Protein AF-K1UD23-F1 (afdb_monomer_lite)

Secondary structure (DSSP, 8-state):
-----GGGT-B-TTT-PBEEEEE-SS-EEEEEHHHHHHS-S---EEEHHHHHHHHHHHHHHHHHHHHHHHHHHHHHHHHHHHHHHHHHHHHHHHHHHHHHHHHHHHHHHHHHHHHTTSS-HHHHHH-

Sequence (127 aa):
MSRLNQSGYLRCGECDSNMVMKKGANHIYYYCNSYLKDKKCCVKSIQKEYLEKLVIQILNNFRSVINEMDEQITNITNLKKVNYDFDILKFKISKVEEDIDKYIKLRNEIKEDLTEKFITEEEYWEY

Structure (mmCIF, N/CA/C/O backbone):
data_AF-K1UD23-F1
#
_entry.id   AF-K1UD23-F1
#
loop_
_atom_site.group_PDB
_atom_site.id
_atom_site.type_symbol
_atom_site.label_atom_id
_atom_site.label_alt_id
_atom_site.label_comp_id
_atom_site.label_asym_id
_atom_site.label_entity_id
_atom_site.label_seq_id
_atom_site.pdbx_PDB_ins_code
_atom_site.Cartn_x
_atom_site.Cartn_y
_atom_site.Cartn_z
_atom_site.occupancy
_atom_site.B_iso_or_equiv
_atom_site.auth_seq_id
_atom_site.auth_comp_id
_atom_site.auth_asym_id
_atom_site.auth_atom_id
_atom_site.pdbx_PDB_model_num
ATOM 1 N N . MET A 1 1 ? 29.795 -11.520 -7.366 1.00 35.22 1 MET A N 1
ATOM 2 C CA . MET A 1 1 ? 28.739 -10.596 -7.838 1.00 35.22 1 MET A CA 1
ATOM 3 C C . MET A 1 1 ? 28.344 -10.976 -9.257 1.00 35.22 1 MET A C 1
ATOM 5 O O . MET A 1 1 ? 29.069 -10.675 -10.199 1.00 35.22 1 MET A O 1
ATOM 9 N N . SER A 1 2 ? 27.254 -11.726 -9.403 1.00 35.44 2 SER A N 1
ATOM 10 C CA . SER A 1 2 ? 26.708 -12.149 -10.694 1.00 35.44 2 SER A CA 1
ATOM 11 C C . SER A 1 2 ? 26.214 -10.929 -11.477 1.00 35.44 2 SER A C 1
ATOM 13 O O . SER A 1 2 ? 25.415 -10.135 -10.986 1.00 35.44 2 SER A O 1
ATOM 15 N N . ARG A 1 3 ? 26.719 -10.748 -12.702 1.00 40.91 3 ARG A N 1
ATOM 16 C CA . ARG A 1 3 ? 26.253 -9.696 -13.612 1.00 40.91 3 ARG A CA 1
ATOM 17 C C . ARG A 1 3 ? 24.846 -10.069 -14.080 1.00 40.91 3 ARG A C 1
ATOM 19 O O . ARG A 1 3 ? 24.700 -10.987 -14.882 1.00 40.91 3 ARG A O 1
ATOM 26 N N . LEU A 1 4 ? 23.824 -9.382 -13.576 1.00 42.97 4 LEU A N 1
ATOM 27 C CA . LEU A 1 4 ? 22.462 -9.482 -14.100 1.00 42.97 4 LEU A CA 1
ATOM 28 C C . LEU A 1 4 ? 22.471 -9.055 -15.573 1.00 42.97 4 LEU A C 1
ATOM 30 O O . LEU A 1 4 ? 22.682 -7.888 -15.904 1.00 42.97 4 LEU A O 1
ATOM 34 N N . ASN A 1 5 ? 22.288 -10.026 -16.462 1.00 41.78 5 ASN A N 1
ATOM 35 C CA . ASN A 1 5 ? 22.175 -9.808 -17.896 1.00 41.78 5 ASN A CA 1
ATOM 36 C C . ASN A 1 5 ? 20.762 -9.250 -18.165 1.00 41.78 5 ASN A C 1
ATOM 38 O O . ASN A 1 5 ? 19.807 -10.000 -18.333 1.00 41.78 5 ASN A O 1
ATOM 42 N N . GLN A 1 6 ? 20.606 -7.922 -18.142 1.00 51.59 6 GLN A N 1
ATOM 43 C CA . GLN A 1 6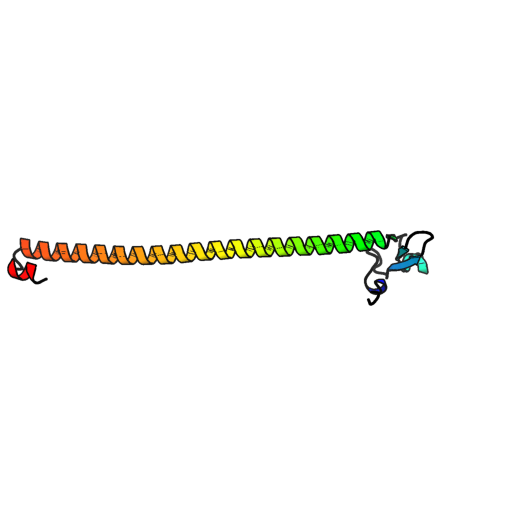 ? 19.322 -7.221 -18.354 1.00 51.59 6 GLN A CA 1
ATOM 44 C C . GLN A 1 6 ? 18.750 -7.388 -19.781 1.00 51.59 6 GLN A C 1
ATOM 46 O O . GLN A 1 6 ? 17.660 -6.900 -20.075 1.00 51.59 6 GLN A O 1
ATOM 51 N N . SER A 1 7 ? 19.453 -8.095 -20.671 1.00 53.16 7 SER A N 1
ATOM 52 C CA . SER A 1 7 ? 19.105 -8.264 -22.087 1.00 53.16 7 SER A CA 1
ATOM 53 C C . SER A 1 7 ? 17.823 -9.068 -22.353 1.00 53.16 7 SER A C 1
ATOM 55 O O . SER A 1 7 ? 17.357 -9.071 -23.489 1.00 53.16 7 SER A O 1
ATOM 57 N N . GLY A 1 8 ? 17.244 -9.727 -21.340 1.00 63.50 8 GLY A N 1
ATOM 58 C CA . GLY A 1 8 ? 15.974 -10.460 -21.458 1.00 63.50 8 GLY A CA 1
ATOM 59 C C . GLY A 1 8 ? 14.729 -9.715 -20.957 1.00 63.50 8 GLY A C 1
ATOM 60 O O . GLY A 1 8 ? 13.619 -10.079 -21.339 1.00 63.50 8 GLY A O 1
ATOM 61 N N . TYR A 1 9 ? 14.896 -8.684 -20.122 1.00 81.06 9 TYR A N 1
ATOM 62 C CA . TYR A 1 9 ? 13.778 -8.016 -19.436 1.00 81.06 9 TYR A CA 1
ATOM 63 C C . TYR A 1 9 ? 13.391 -6.676 -20.065 1.00 81.06 9 TYR A C 1
ATOM 65 O O . TYR A 1 9 ? 12.255 -6.233 -19.922 1.00 81.06 9 TYR A O 1
ATOM 73 N N . LEU A 1 10 ? 14.319 -6.017 -20.764 1.00 90.94 10 LEU A N 1
ATOM 74 C CA . LEU A 1 10 ? 14.055 -4.722 -21.377 1.00 90.94 10 LEU A CA 1
ATOM 75 C C . LEU A 1 10 ? 13.402 -4.895 -22.757 1.00 90.94 10 LEU A C 1
ATOM 77 O O . LEU A 1 10 ? 14.022 -5.395 -23.701 1.00 90.94 10 LEU A O 1
ATOM 81 N N . ARG A 1 11 ? 12.154 -4.439 -22.871 1.00 92.38 11 ARG A N 1
ATOM 82 C CA . ARG A 1 11 ? 11.331 -4.518 -24.083 1.00 92.38 11 ARG A CA 1
ATOM 83 C C . ARG A 1 11 ? 11.073 -3.136 -24.664 1.00 92.38 11 ARG A C 1
ATOM 85 O O . ARG A 1 11 ? 11.015 -2.136 -23.953 1.00 92.38 11 ARG A O 1
ATOM 92 N N . CYS A 1 12 ? 10.944 -3.077 -25.982 1.00 92.56 12 CYS A N 1
ATOM 93 C CA . CYS A 1 12 ? 10.528 -1.869 -26.674 1.00 92.56 12 CYS A CA 1
ATOM 94 C C . CYS A 1 12 ? 9.035 -1.621 -26.430 1.00 92.56 12 CYS A C 1
ATOM 96 O O . CYS A 1 12 ? 8.221 -2.458 -26.795 1.00 92.56 12 CYS A O 1
ATOM 98 N N . GLY A 1 13 ? 8.668 -0.453 -25.899 1.00 91.12 13 GLY A N 1
ATOM 99 C CA . GLY A 1 13 ? 7.265 -0.121 -25.612 1.00 91.12 13 GLY A CA 1
ATOM 100 C C . GLY A 1 13 ? 6.345 0.021 -26.834 1.00 91.12 13 GLY A C 1
ATOM 101 O O . GLY A 1 13 ? 5.145 0.158 -26.654 1.00 91.12 13 GLY A O 1
ATOM 102 N N . GLU A 1 14 ? 6.880 0.001 -28.061 1.00 93.50 14 GLU A N 1
ATOM 103 C CA . GLU A 1 14 ? 6.068 0.064 -29.290 1.00 93.50 14 GLU A CA 1
ATOM 104 C C . GLU A 1 14 ? 5.952 -1.282 -30.009 1.00 93.50 14 GLU A C 1
ATOM 106 O O . GLU A 1 14 ? 4.855 -1.694 -30.362 1.00 93.50 14 GLU A O 1
ATOM 111 N N . CYS A 1 15 ? 7.072 -1.970 -30.257 1.00 92.50 15 CYS A N 1
ATOM 112 C CA . CYS A 1 15 ? 7.079 -3.216 -31.040 1.00 92.50 15 CYS A CA 1
ATOM 113 C C . CYS A 1 15 ? 7.343 -4.475 -30.205 1.00 92.50 15 CYS A C 1
ATOM 115 O O . CYS A 1 15 ? 7.635 -5.526 -30.778 1.00 92.50 15 CYS A O 1
ATOM 117 N N . ASP A 1 16 ? 7.375 -4.344 -28.874 1.00 92.69 16 ASP A N 1
ATOM 118 C CA . ASP A 1 16 ? 7.622 -5.407 -27.881 1.00 92.69 16 ASP A CA 1
ATOM 119 C C . ASP A 1 16 ? 8.885 -6.263 -28.122 1.00 92.69 16 ASP A C 1
ATOM 121 O O . ASP A 1 16 ? 9.144 -7.321 -27.545 1.00 92.69 16 ASP A O 1
ATOM 125 N N . SER A 1 17 ? 9.751 -5.790 -29.006 1.00 91.56 17 SER A N 1
ATOM 126 C CA . SER A 1 17 ? 10.978 -6.482 -29.345 1.00 91.56 17 SER A CA 1
ATOM 127 C C . SER A 1 17 ? 12.013 -6.242 -28.255 1.00 91.56 17 SER A C 1
ATOM 129 O O . SER A 1 17 ? 12.054 -5.166 -27.651 1.00 91.56 17 SER A O 1
ATOM 131 N N . ASN A 1 18 ? 12.883 -7.227 -28.032 1.00 92.56 18 ASN A N 1
ATOM 132 C CA . ASN A 1 18 ? 13.988 -7.101 -27.083 1.00 92.56 18 ASN A CA 1
ATOM 133 C C . ASN A 1 18 ? 14.824 -5.848 -27.366 1.00 92.56 18 ASN A C 1
ATOM 135 O O . ASN A 1 18 ? 15.050 -5.474 -28.522 1.00 92.56 18 ASN A O 1
ATOM 139 N N . MET A 1 19 ? 15.318 -5.222 -26.307 1.00 92.81 19 MET A N 1
ATOM 140 C CA . MET A 1 19 ? 16.288 -4.141 -26.403 1.00 92.81 19 MET A CA 1
ATOM 141 C C . MET A 1 19 ? 17.699 -4.721 -26.244 1.00 92.81 19 MET A C 1
ATOM 143 O O . MET A 1 19 ? 18.015 -5.374 -25.251 1.00 92.81 19 MET A O 1
ATOM 147 N N . VAL A 1 20 ? 18.561 -4.502 -27.234 1.00 92.44 20 VAL A N 1
ATOM 148 C CA . VAL A 1 20 ? 19.923 -5.049 -27.284 1.00 92.44 20 VAL A CA 1
ATOM 149 C C . VAL A 1 20 ? 20.953 -4.011 -26.861 1.00 92.44 20 VAL A C 1
ATOM 151 O O . VAL A 1 20 ? 20.900 -2.850 -27.266 1.00 92.44 20 VAL A O 1
ATOM 154 N N . MET A 1 21 ? 21.910 -4.439 -26.042 1.00 92.38 21 MET A N 1
ATOM 155 C CA . MET A 1 21 ? 22.975 -3.586 -25.524 1.00 92.38 21 MET A CA 1
ATOM 156 C C . MET A 1 21 ? 24.065 -3.366 -26.581 1.00 92.38 21 MET A C 1
ATOM 158 O O . MET A 1 21 ? 24.589 -4.324 -27.150 1.00 92.38 21 MET A O 1
ATOM 162 N N . LYS A 1 22 ? 24.454 -2.110 -26.804 1.00 91.00 22 LYS A N 1
ATOM 163 C CA . LYS A 1 22 ? 25.583 -1.711 -27.649 1.00 91.00 22 LYS A CA 1
ATOM 164 C C . LYS A 1 22 ? 26.508 -0.767 -26.891 1.00 91.00 22 LYS A C 1
ATOM 166 O O . LYS A 1 22 ? 26.057 0.161 -26.222 1.00 91.00 22 LYS A O 1
ATOM 171 N N . LYS A 1 23 ? 27.813 -1.004 -27.017 1.00 92.75 23 LYS A N 1
ATOM 172 C CA . LYS A 1 23 ? 28.852 -0.114 -26.491 1.00 92.75 23 LYS A CA 1
ATOM 173 C C . LYS A 1 23 ? 29.103 1.007 -27.500 1.00 92.75 23 LYS A C 1
ATOM 175 O O . LYS A 1 23 ? 29.413 0.718 -28.653 1.00 92.75 23 LYS A O 1
ATOM 180 N N . GLY A 1 24 ? 28.930 2.253 -27.074 1.00 87.06 24 GLY A N 1
ATOM 181 C CA . GLY A 1 24 ? 29.457 3.430 -27.763 1.00 87.06 24 GLY A CA 1
ATOM 182 C C . GLY A 1 24 ? 30.870 3.764 -27.276 1.00 87.06 24 GLY A C 1
ATOM 183 O O . GLY A 1 24 ? 31.453 3.003 -26.506 1.00 87.06 24 GLY A O 1
ATOM 184 N N . ALA A 1 25 ? 31.401 4.914 -27.702 1.00 86.62 25 ALA A N 1
ATOM 185 C CA . ALA A 1 25 ? 32.740 5.369 -27.311 1.00 86.62 25 ALA A CA 1
ATOM 186 C C . ALA A 1 25 ? 32.869 5.580 -25.791 1.00 86.62 25 ALA A C 1
ATOM 188 O O . ALA A 1 25 ? 33.782 5.041 -25.175 1.00 86.62 25 ALA A O 1
ATOM 189 N N . ASN A 1 26 ? 31.911 6.293 -25.185 1.00 90.69 26 ASN A N 1
ATOM 190 C CA . ASN A 1 26 ? 31.950 6.635 -23.755 1.00 90.69 26 ASN A CA 1
ATOM 191 C C . ASN A 1 26 ? 30.811 6.013 -22.936 1.00 90.69 26 ASN A C 1
ATOM 193 O O . ASN A 1 26 ? 30.897 5.949 -21.713 1.00 90.69 26 ASN A O 1
ATOM 197 N N . HIS A 1 27 ? 29.736 5.564 -23.589 1.00 92.50 27 HIS A N 1
ATOM 198 C CA . HIS A 1 27 ? 28.507 5.141 -22.914 1.00 92.50 27 HIS A CA 1
ATOM 199 C C . HIS A 1 27 ? 27.940 3.856 -23.505 1.00 92.50 27 HIS A C 1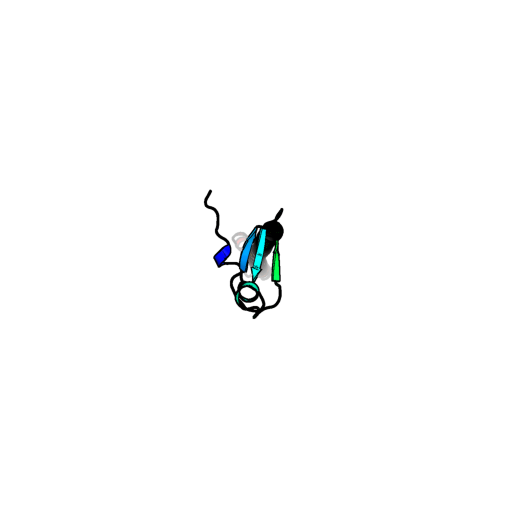
ATOM 201 O O . HIS A 1 27 ? 28.154 3.530 -24.677 1.00 92.50 27 HIS A O 1
ATOM 207 N N . ILE A 1 28 ? 27.185 3.130 -22.684 1.00 93.62 28 ILE A N 1
ATOM 208 C CA . ILE A 1 28 ? 26.461 1.932 -23.096 1.00 93.62 28 ILE A CA 1
ATOM 209 C C . ILE A 1 28 ? 25.000 2.302 -23.320 1.00 93.62 28 ILE A C 1
ATOM 211 O O . ILE A 1 28 ? 24.380 2.960 -22.489 1.00 93.62 28 ILE A O 1
ATOM 215 N N . TYR A 1 29 ? 24.433 1.840 -24.429 1.00 94.38 29 TYR A N 1
ATOM 216 C CA . TYR A 1 29 ? 23.042 2.092 -24.784 1.00 94.38 29 TYR A CA 1
ATOM 217 C C . TYR A 1 29 ? 22.310 0.788 -25.061 1.00 94.38 29 TYR A C 1
ATOM 219 O O . TYR A 1 29 ? 22.873 -0.153 -25.620 1.00 94.38 29 TYR A O 1
ATOM 227 N N . TYR A 1 30 ? 21.029 0.758 -24.728 1.00 94.06 30 TYR A N 1
ATOM 228 C CA . TYR A 1 30 ? 20.097 -0.256 -25.191 1.00 94.06 30 TYR A CA 1
ATOM 229 C C . TYR A 1 30 ? 19.341 0.269 -26.402 1.00 94.06 30 TYR A C 1
ATOM 231 O O . TYR A 1 30 ? 18.843 1.388 -26.362 1.00 94.06 30 TYR A O 1
ATOM 239 N N . TYR A 1 31 ? 19.224 -0.542 -27.449 1.00 94.19 31 TYR A N 1
ATOM 240 C CA . TYR A 1 31 ? 18.541 -0.201 -28.695 1.00 94.19 31 TYR A CA 1
ATOM 241 C C . TYR A 1 31 ? 17.462 -1.218 -29.031 1.00 94.19 31 TYR A C 1
ATOM 243 O O . TYR A 1 31 ? 17.647 -2.412 -28.810 1.00 94.19 31 TYR A O 1
ATOM 251 N N . CYS A 1 32 ? 16.376 -0.776 -29.660 1.00 94.50 32 CYS A N 1
ATOM 252 C CA . CYS A 1 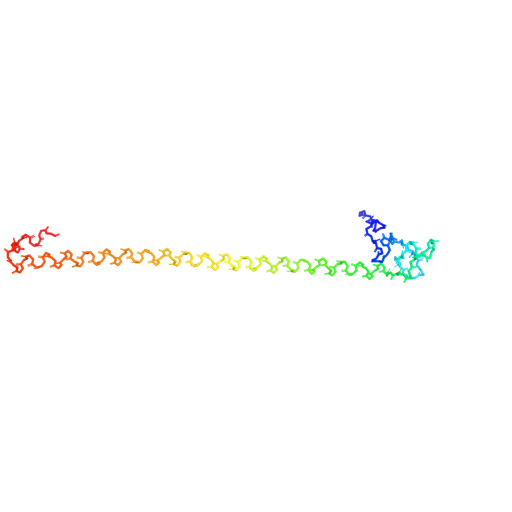32 ? 15.350 -1.695 -30.144 1.00 94.50 32 CYS A CA 1
ATOM 253 C C . CYS A 1 32 ? 15.923 -2.672 -31.188 1.00 94.50 32 CYS A C 1
ATOM 255 O O . CYS A 1 32 ? 16.441 -2.253 -32.228 1.00 94.50 32 CYS A O 1
ATOM 257 N N . ASN A 1 33 ? 15.791 -3.979 -30.942 1.00 92.56 33 ASN A N 1
ATOM 258 C CA . ASN A 1 33 ? 16.303 -5.008 -31.846 1.00 92.56 33 ASN A CA 1
ATOM 259 C C . ASN A 1 33 ? 15.618 -4.981 -33.221 1.00 92.56 33 ASN A C 1
ATOM 261 O O . ASN A 1 33 ? 16.291 -5.105 -34.239 1.00 92.56 33 ASN A O 1
ATOM 265 N N . SER A 1 34 ? 14.303 -4.749 -33.274 1.00 93.12 34 SER A N 1
ATOM 266 C CA . SER A 1 34 ? 13.554 -4.696 -34.542 1.00 93.12 34 SER A CA 1
ATOM 267 C C . SER A 1 34 ? 13.936 -3.507 -35.418 1.00 93.12 34 SER A C 1
ATOM 269 O O . SER A 1 34 ? 13.961 -3.632 -36.642 1.00 93.12 34 SER A O 1
ATOM 271 N N . TYR A 1 35 ? 14.316 -2.377 -34.811 1.00 93.31 35 TYR A N 1
ATOM 272 C CA . TYR A 1 35 ? 14.910 -1.262 -35.551 1.00 93.31 35 TYR A CA 1
ATOM 273 C C . TYR A 1 35 ? 16.317 -1.600 -36.065 1.00 93.31 35 TYR A C 1
ATOM 275 O O . TYR A 1 35 ? 16.681 -1.244 -37.185 1.00 93.31 35 TYR A O 1
ATOM 283 N N . LEU A 1 36 ? 17.136 -2.274 -35.257 1.00 91.81 36 LEU A N 1
ATOM 284 C CA . LEU A 1 36 ? 18.508 -2.596 -35.644 1.00 91.81 36 LEU A CA 1
ATOM 285 C C . LEU A 1 36 ? 18.603 -3.679 -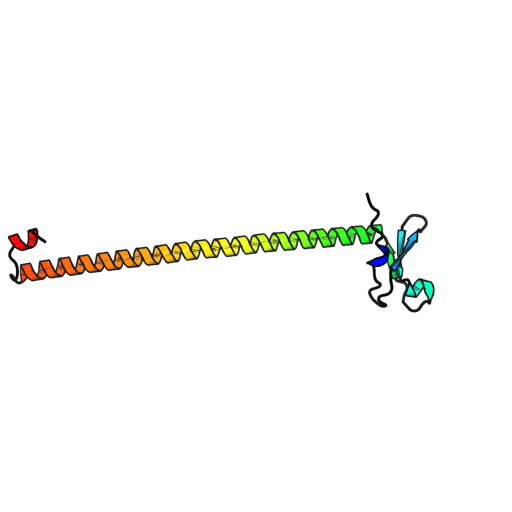36.720 1.00 91.81 36 LEU A C 1
ATOM 287 O O . LEU A 1 36 ? 19.475 -3.569 -37.576 1.00 91.81 36 LEU A O 1
ATOM 291 N N . LYS A 1 37 ? 17.742 -4.697 -36.657 1.00 92.06 37 LYS A N 1
ATOM 292 C CA . LYS A 1 37 ? 17.782 -5.861 -37.544 1.00 92.06 37 LYS A CA 1
ATOM 293 C C . LYS A 1 37 ? 17.092 -5.592 -38.884 1.00 92.06 37 LYS A C 1
ATOM 295 O O . LYS A 1 37 ? 17.730 -5.703 -39.921 1.00 92.06 37 LYS A O 1
ATOM 300 N N . ASP A 1 38 ? 15.825 -5.175 -38.839 1.00 91.69 38 ASP A N 1
ATOM 301 C CA . ASP A 1 38 ? 14.959 -5.125 -40.028 1.00 91.69 38 ASP A CA 1
ATOM 302 C C . ASP A 1 38 ? 14.361 -3.727 -40.285 1.00 91.69 38 ASP A C 1
ATOM 304 O O . ASP A 1 38 ? 13.532 -3.574 -41.176 1.00 91.69 38 ASP A O 1
ATOM 308 N N . LYS A 1 39 ? 14.709 -2.707 -39.482 1.00 92.56 39 LYS A N 1
ATOM 309 C CA . LYS A 1 39 ? 14.129 -1.345 -39.546 1.00 92.56 39 LYS A CA 1
ATOM 310 C C . LYS A 1 39 ? 12.597 -1.290 -39.393 1.00 92.56 39 LYS A C 1
ATOM 312 O O . LYS A 1 39 ? 11.978 -0.297 -39.751 1.00 92.56 39 LYS A O 1
ATOM 317 N N . LYS A 1 40 ? 11.986 -2.314 -38.786 1.00 91.25 40 LYS A N 1
ATOM 318 C CA . LYS A 1 40 ? 10.523 -2.440 -38.592 1.00 91.25 40 LYS A CA 1
ATOM 319 C C . LYS A 1 40 ? 9.950 -1.592 -37.446 1.00 91.25 40 LYS A C 1
ATOM 321 O O . LYS A 1 40 ? 8.748 -1.596 -37.223 1.00 91.25 40 LYS A O 1
ATOM 326 N N . CYS A 1 41 ? 10.801 -0.909 -36.685 1.00 93.38 41 CYS A N 1
ATOM 327 C CA . CYS A 1 41 ? 10.429 -0.036 -35.568 1.00 93.38 41 CYS A CA 1
ATOM 328 C C . CYS A 1 41 ? 11.165 1.300 -35.712 1.00 93.38 41 CYS A C 1
ATOM 330 O O . CYS A 1 41 ? 12.162 1.366 -36.426 1.00 93.38 41 CYS A O 1
ATOM 332 N N . CYS A 1 42 ? 10.729 2.350 -35.014 1.00 90.31 42 CYS A N 1
ATOM 333 C CA . CYS A 1 42 ? 11.458 3.614 -34.961 1.00 90.31 42 CYS A CA 1
ATOM 334 C C . CYS A 1 42 ? 12.769 3.510 -34.152 1.00 90.31 42 CYS A C 1
ATOM 336 O O . CYS A 1 42 ? 13.003 2.551 -33.405 1.00 90.31 42 CYS A O 1
ATOM 338 N N . VAL A 1 43 ? 13.638 4.517 -34.302 1.00 91.00 43 VAL A N 1
ATOM 339 C CA . VAL A 1 43 ? 14.894 4.622 -33.549 1.00 91.00 43 VAL A CA 1
ATOM 340 C C . VAL A 1 43 ? 14.562 4.836 -32.073 1.00 91.00 43 VAL A C 1
ATOM 342 O O . VAL A 1 43 ? 14.196 5.933 -31.661 1.00 91.00 43 VAL A O 1
ATOM 345 N N . LYS A 1 44 ? 14.719 3.791 -31.262 1.00 92.81 44 LYS A N 1
ATOM 346 C CA . LYS A 1 44 ? 14.616 3.886 -29.805 1.00 92.81 44 LYS A CA 1
ATOM 347 C C . LYS A 1 44 ? 15.906 3.447 -29.162 1.00 92.81 44 LYS A C 1
ATOM 349 O O . LYS A 1 44 ? 16.399 2.346 -29.432 1.00 92.81 44 LYS A O 1
ATOM 354 N N . SER A 1 45 ? 16.408 4.304 -28.286 1.00 93.19 45 SER A N 1
ATOM 355 C CA . SER A 1 45 ? 17.586 4.031 -27.489 1.00 93.19 45 SER A CA 1
ATOM 356 C C . SER A 1 45 ? 17.472 4.639 -26.108 1.00 93.19 45 SER A C 1
ATOM 358 O O . SER A 1 45 ? 16.930 5.730 -25.958 1.00 93.19 45 SER A O 1
ATOM 360 N N . ILE A 1 46 ? 18.046 3.967 -25.121 1.00 93.81 46 ILE A N 1
ATOM 361 C CA . ILE A 1 46 ? 18.190 4.504 -23.773 1.00 93.81 46 ILE A CA 1
ATOM 362 C C . ILE A 1 46 ? 19.592 4.210 -23.258 1.00 93.81 46 ILE A C 1
ATOM 364 O O . ILE A 1 46 ? 20.125 3.119 -23.463 1.00 93.81 46 ILE A O 1
ATOM 368 N N . GLN A 1 47 ? 20.209 5.199 -22.617 1.00 94.88 47 GLN A N 1
ATOM 369 C CA . GLN A 1 47 ? 21.505 5.022 -21.980 1.00 94.88 47 GLN A CA 1
ATOM 370 C C . GLN A 1 47 ? 21.365 4.096 -20.768 1.00 94.88 47 GLN A C 1
ATOM 372 O O . GLN A 1 47 ? 20.449 4.258 -19.960 1.00 94.88 47 GLN A O 1
ATOM 377 N N . LYS A 1 48 ? 22.285 3.142 -20.622 1.00 92.81 48 LYS A N 1
ATOM 378 C CA . LYS A 1 48 ? 22.266 2.152 -19.544 1.00 92.81 48 LYS A CA 1
ATOM 379 C C . LYS A 1 48 ? 22.295 2.814 -18.168 1.00 92.81 48 LYS A C 1
ATOM 381 O O . LYS A 1 48 ? 21.464 2.484 -17.332 1.00 92.81 48 LYS A O 1
ATOM 386 N N . GLU A 1 49 ? 23.200 3.766 -17.947 1.00 93.12 49 GLU A N 1
ATOM 387 C CA . GLU A 1 49 ? 23.340 4.420 -16.641 1.00 93.12 49 GLU A CA 1
ATOM 388 C C . GLU A 1 49 ? 22.082 5.219 -16.266 1.00 93.12 49 GLU A C 1
ATOM 390 O O . GLU A 1 49 ? 21.703 5.289 -15.099 1.00 93.12 49 GLU A O 1
ATOM 395 N N . TYR A 1 50 ? 21.409 5.808 -17.258 1.00 94.75 50 TYR A N 1
ATOM 396 C CA . TYR A 1 50 ? 20.145 6.509 -17.047 1.00 94.75 50 TYR A CA 1
ATOM 397 C C . TYR A 1 50 ? 19.005 5.535 -16.722 1.00 94.75 50 TYR A C 1
ATOM 399 O O . TYR A 1 50 ? 18.260 5.766 -15.773 1.00 94.75 50 TYR A O 1
ATOM 407 N N . LEU A 1 51 ? 18.912 4.415 -17.447 1.00 93.75 51 LEU A N 1
ATOM 408 C CA . LEU A 1 51 ? 17.943 3.359 -17.157 1.00 93.75 51 LEU A CA 1
ATOM 409 C C . LEU A 1 51 ? 18.126 2.797 -15.740 1.00 93.75 51 LEU A C 1
ATOM 411 O O . LEU A 1 51 ? 17.150 2.651 -15.014 1.00 93.75 51 LEU A O 1
ATOM 415 N N . GLU A 1 52 ? 19.360 2.507 -15.327 1.00 92.81 52 GLU A N 1
ATOM 416 C CA . GLU A 1 52 ? 19.649 1.988 -13.985 1.00 92.81 52 GLU A CA 1
ATOM 417 C C . GLU A 1 52 ? 19.229 2.981 -12.893 1.00 92.81 52 GLU A C 1
ATOM 419 O O . GLU A 1 52 ? 18.607 2.582 -11.908 1.00 92.81 52 GLU A O 1
ATOM 424 N N . LYS A 1 53 ? 19.480 4.282 -13.095 1.00 96.19 53 LYS A N 1
ATOM 425 C CA . LYS A 1 53 ? 18.999 5.337 -12.189 1.00 96.19 53 LYS A CA 1
ATOM 426 C C . LYS A 1 53 ? 17.475 5.375 -12.106 1.00 96.19 53 LYS A C 1
ATOM 428 O O . LYS A 1 53 ? 16.946 5.431 -11.000 1.00 96.19 53 LYS A O 1
ATOM 433 N N . LEU A 1 54 ? 16.779 5.307 -13.243 1.00 95.81 54 LEU A N 1
ATOM 434 C CA . LEU A 1 54 ? 15.314 5.279 -13.276 1.00 95.81 54 LEU A CA 1
ATOM 435 C C . LEU A 1 54 ? 14.753 4.066 -12.529 1.00 95.81 54 LEU A C 1
ATOM 437 O O . LEU A 1 54 ? 13.828 4.210 -11.737 1.00 95.81 54 LEU A O 1
ATOM 441 N N . VAL A 1 55 ? 15.329 2.878 -12.733 1.00 94.38 55 VAL A N 1
ATOM 442 C CA . VAL A 1 55 ? 14.897 1.659 -12.033 1.00 94.38 55 VAL A CA 1
ATOM 443 C C . VAL A 1 55 ? 15.072 1.809 -10.521 1.00 94.38 55 VAL A C 1
ATOM 445 O O . VAL A 1 55 ? 14.155 1.489 -9.769 1.00 94.38 55 VAL A O 1
ATOM 448 N N . ILE A 1 56 ? 16.209 2.343 -10.066 1.00 96.06 56 ILE A N 1
ATOM 449 C CA . ILE A 1 56 ? 16.451 2.602 -8.638 1.00 96.06 56 ILE A CA 1
ATOM 450 C C . ILE A 1 56 ? 15.435 3.607 -8.081 1.00 96.06 56 ILE A C 1
ATOM 452 O O . ILE A 1 56 ? 14.883 3.384 -7.005 1.00 96.06 56 ILE A O 1
ATOM 456 N N . GLN A 1 57 ? 15.160 4.693 -8.807 1.00 97.06 57 GLN A N 1
ATOM 457 C CA . GLN A 1 57 ? 14.159 5.684 -8.403 1.00 97.06 57 GLN A CA 1
ATOM 458 C C . GLN A 1 57 ? 12.770 5.058 -8.259 1.00 97.06 57 GLN A C 1
ATOM 460 O O . GLN A 1 57 ? 12.111 5.263 -7.245 1.00 97.06 57 GLN A O 1
ATOM 465 N N . ILE A 1 58 ? 12.353 4.241 -9.228 1.00 96.56 58 ILE A N 1
ATOM 466 C CA . ILE A 1 58 ? 11.065 3.542 -9.190 1.00 96.56 58 ILE A CA 1
ATOM 467 C C . ILE A 1 58 ? 10.985 2.606 -7.976 1.00 96.56 58 ILE A C 1
ATOM 469 O O . ILE A 1 58 ? 9.990 2.626 -7.257 1.00 96.56 58 ILE A O 1
ATOM 473 N N . LEU A 1 59 ? 12.034 1.823 -7.703 1.00 96.06 59 LEU A N 1
ATOM 474 C CA . LEU A 1 59 ? 12.071 0.927 -6.542 1.00 96.06 59 LEU A CA 1
ATOM 475 C C . LEU A 1 59 ? 11.990 1.687 -5.213 1.00 96.06 59 LEU A C 1
ATOM 477 O O . LEU A 1 59 ? 11.276 1.266 -4.304 1.00 96.06 59 LEU A O 1
ATOM 481 N N . ASN A 1 60 ? 12.685 2.819 -5.103 1.00 96.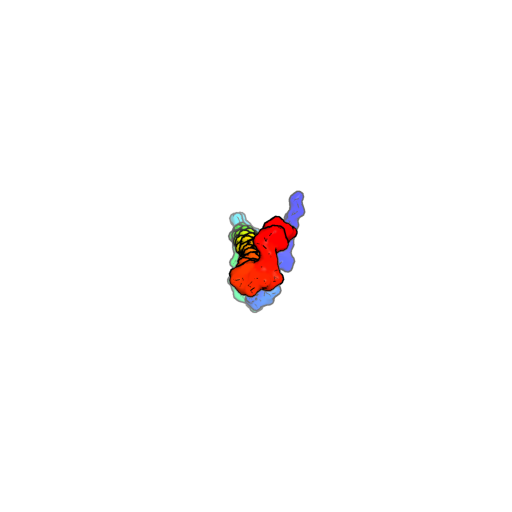50 60 ASN A N 1
ATOM 482 C CA . ASN A 1 60 ? 12.622 3.663 -3.912 1.00 96.50 60 ASN A CA 1
ATOM 483 C C . ASN A 1 60 ? 11.233 4.285 -3.727 1.00 96.50 60 ASN A C 1
ATOM 485 O O . ASN A 1 60 ? 10.737 4.327 -2.603 1.00 96.50 60 ASN A O 1
ATOM 489 N N . ASN A 1 61 ? 10.576 4.694 -4.814 1.00 97.19 61 ASN A N 1
ATOM 490 C CA . ASN A 1 61 ? 9.203 5.190 -4.755 1.00 97.19 61 ASN A CA 1
ATOM 491 C C . ASN A 1 61 ? 8.238 4.095 -4.287 1.00 97.19 61 ASN A C 1
ATOM 493 O O . ASN A 1 61 ? 7.447 4.341 -3.383 1.00 97.19 61 ASN A O 1
ATOM 497 N N . PHE A 1 62 ? 8.342 2.873 -4.825 1.00 96.94 62 PHE A N 1
ATOM 498 C CA . PHE A 1 62 ? 7.538 1.741 -4.346 1.00 96.94 62 PHE A CA 1
ATOM 499 C C . PHE A 1 62 ? 7.743 1.482 -2.854 1.00 96.94 62 PHE A C 1
ATOM 501 O O . PHE A 1 62 ? 6.776 1.257 -2.132 1.00 96.94 62 PHE A O 1
ATOM 508 N N . ARG A 1 63 ? 8.989 1.558 -2.375 1.00 95.56 63 ARG A N 1
ATOM 509 C CA . ARG A 1 63 ? 9.290 1.432 -0.947 1.00 95.56 63 ARG A CA 1
ATOM 510 C C . ARG A 1 63 ? 8.620 2.530 -0.116 1.00 95.56 63 ARG A C 1
ATOM 512 O O . ARG A 1 63 ? 8.077 2.214 0.937 1.00 95.56 63 ARG A O 1
ATOM 519 N N . SER A 1 64 ? 8.648 3.784 -0.574 1.00 96.50 64 SER A N 1
ATOM 520 C CA . SER A 1 64 ? 7.971 4.899 0.111 1.00 96.50 64 SER A CA 1
ATOM 521 C C . SER A 1 64 ? 6.474 4.645 0.227 1.00 96.50 64 SER A C 1
ATOM 523 O O . SER A 1 64 ? 5.934 4.675 1.326 1.00 96.50 64 SER A O 1
ATOM 525 N N . VAL A 1 65 ? 5.832 4.286 -0.889 1.00 97.00 65 VAL A N 1
ATOM 526 C CA . VAL A 1 65 ? 4.390 4.009 -0.931 1.00 97.00 65 VAL A CA 1
ATOM 527 C C . VAL A 1 65 ? 4.013 2.878 0.026 1.00 97.00 65 VAL A C 1
ATOM 529 O O . VAL A 1 65 ? 3.030 2.993 0.749 1.00 97.00 65 VAL A O 1
ATOM 532 N N . ILE A 1 66 ? 4.799 1.799 0.075 1.00 96.81 66 ILE A N 1
ATOM 533 C CA . ILE A 1 66 ? 4.538 0.686 1.000 1.00 96.81 66 ILE A CA 1
ATOM 534 C C . ILE A 1 66 ? 4.635 1.147 2.461 1.00 96.81 66 ILE A C 1
ATOM 536 O O . ILE A 1 66 ? 3.773 0.793 3.260 1.00 96.81 66 ILE A O 1
ATOM 540 N N . ASN A 1 67 ? 5.645 1.948 2.808 1.00 96.06 67 ASN A N 1
ATOM 541 C CA . ASN A 1 67 ? 5.791 2.470 4.168 1.00 96.06 67 ASN A CA 1
ATOM 542 C C . ASN A 1 67 ? 4.622 3.390 4.556 1.00 96.06 67 ASN A C 1
ATOM 544 O O . ASN A 1 67 ? 4.092 3.276 5.656 1.00 96.06 67 ASN A O 1
ATOM 548 N N . GLU A 1 68 ? 4.200 4.273 3.649 1.00 96.31 68 GLU A N 1
ATOM 549 C CA . GLU A 1 68 ? 3.055 5.165 3.865 1.00 96.31 68 GLU A CA 1
ATOM 550 C C . GLU A 1 68 ? 1.756 4.371 4.068 1.00 96.31 68 GLU A C 1
ATOM 552 O O . GLU A 1 68 ? 0.948 4.701 4.936 1.00 96.31 68 GLU A O 1
ATOM 557 N N . MET A 1 69 ? 1.558 3.291 3.305 1.00 96.06 69 MET A N 1
ATOM 558 C CA . MET A 1 69 ? 0.417 2.393 3.491 1.00 96.06 69 MET A CA 1
ATOM 559 C C . MET A 1 69 ? 0.441 1.707 4.862 1.00 96.06 69 MET A C 1
ATOM 561 O O . MET A 1 69 ? -0.600 1.621 5.513 1.00 96.06 69 MET A O 1
ATOM 565 N N . ASP A 1 70 ? 1.603 1.233 5.312 1.00 96.06 70 ASP A N 1
ATOM 566 C CA . ASP A 1 70 ? 1.753 0.572 6.614 1.00 96.06 70 ASP A CA 1
ATOM 567 C C . ASP A 1 70 ? 1.467 1.533 7.783 1.00 96.06 70 ASP A C 1
ATOM 569 O O . ASP A 1 70 ? 0.752 1.193 8.733 1.00 96.06 70 ASP A O 1
ATOM 573 N N . GLU A 1 71 ? 1.926 2.782 7.672 1.00 95.81 71 GLU A N 1
ATOM 574 C CA . GLU A 1 71 ? 1.617 3.843 8.634 1.00 95.81 71 GLU A CA 1
ATOM 575 C C . GLU A 1 71 ? 0.108 4.131 8.687 1.00 95.81 71 GLU A C 1
ATOM 577 O O . GLU A 1 71 ? -0.488 4.191 9.767 1.00 95.81 71 GLU A O 1
ATOM 582 N N . GLN A 1 72 ? -0.550 4.240 7.528 1.00 95.25 72 GLN A N 1
ATOM 583 C CA . GLN A 1 72 ? -1.998 4.450 7.460 1.00 95.25 72 GLN A CA 1
ATOM 584 C C . GLN A 1 72 ? -2.786 3.281 8.064 1.00 95.25 72 GLN A C 1
ATOM 586 O O . GLN A 1 72 ? -3.735 3.507 8.820 1.00 95.25 72 GLN A O 1
ATOM 591 N N . ILE A 1 73 ? -2.391 2.035 7.784 1.00 94.94 73 ILE A N 1
ATOM 592 C CA . ILE A 1 73 ? -3.013 0.838 8.370 1.00 94.94 73 ILE A CA 1
ATOM 593 C C . ILE A 1 73 ? -2.858 0.850 9.892 1.00 94.94 73 ILE A C 1
ATOM 595 O O . ILE A 1 73 ? -3.830 0.602 10.616 1.00 94.94 73 ILE A O 1
ATOM 599 N N . THR A 1 74 ? -1.665 1.178 10.386 1.00 94.19 74 THR A N 1
ATOM 600 C CA . THR A 1 74 ? -1.379 1.272 11.821 1.00 94.19 74 THR A CA 1
ATOM 601 C C . THR A 1 74 ? -2.254 2.334 12.488 1.00 94.19 74 THR A C 1
ATOM 603 O O . THR A 1 74 ? -2.898 2.059 13.503 1.00 94.19 74 THR A O 1
ATOM 606 N N . ASN A 1 75 ? -2.373 3.516 11.880 1.00 93.19 75 ASN A N 1
ATOM 607 C CA . ASN A 1 75 ? -3.224 4.598 12.377 1.00 93.19 75 ASN A CA 1
ATOM 608 C C . ASN A 1 75 ? -4.703 4.191 12.436 1.00 93.19 75 ASN A C 1
ATOM 610 O O . ASN A 1 75 ? -5.348 4.361 13.472 1.00 93.19 75 ASN A O 1
ATOM 614 N N . ILE A 1 76 ? -5.238 3.587 11.369 1.00 91.38 76 ILE A N 1
ATOM 615 C CA . ILE A 1 76 ? -6.626 3.096 11.335 1.00 91.38 76 ILE A CA 1
ATOM 616 C C . ILE A 1 76 ? -6.861 2.043 12.424 1.00 91.38 76 ILE A C 1
ATOM 618 O O . ILE A 1 76 ? -7.892 2.058 13.099 1.00 91.38 76 ILE A O 1
ATOM 622 N N . THR A 1 77 ? -5.913 1.125 12.605 1.00 88.50 77 THR A N 1
ATOM 623 C CA . THR A 1 77 ? -6.027 0.039 13.587 1.00 88.50 77 THR A CA 1
ATOM 624 C C . THR A 1 77 ? -6.021 0.580 15.015 1.00 88.50 77 THR A C 1
ATOM 626 O O . THR A 1 77 ? -6.857 0.179 15.827 1.00 88.50 77 THR A O 1
ATOM 629 N N . ASN A 1 78 ? -5.151 1.547 15.310 1.00 87.50 78 ASN A N 1
ATOM 630 C CA . ASN A 1 78 ? -5.100 2.203 16.614 1.00 87.50 78 ASN A CA 1
ATOM 631 C C . ASN A 1 78 ? -6.385 2.985 16.915 1.00 87.50 78 ASN A C 1
ATOM 633 O O . ASN A 1 78 ? -6.931 2.852 18.009 1.00 87.50 78 ASN A O 1
ATOM 637 N N . LEU A 1 79 ? -6.919 3.730 15.941 1.00 84.81 79 LEU A N 1
ATOM 638 C CA . LEU A 1 79 ? -8.194 4.441 16.095 1.00 84.81 79 LEU A CA 1
ATOM 639 C C . LEU A 1 79 ? -9.355 3.481 16.393 1.00 84.81 79 LEU A C 1
ATOM 641 O O . LEU A 1 79 ? -10.147 3.728 17.301 1.00 84.81 79 LEU A O 1
ATOM 645 N N . LYS A 1 80 ? -9.438 2.356 15.669 1.00 79.75 80 LYS A N 1
ATOM 646 C CA . LYS A 1 80 ? -10.456 1.324 15.922 1.00 79.75 80 LYS A CA 1
ATOM 647 C C . LYS A 1 80 ? -10.344 0.736 17.326 1.00 79.75 80 LYS A C 1
ATOM 649 O O . LYS A 1 80 ? -11.369 0.532 17.969 1.00 79.75 80 LYS A O 1
ATOM 654 N N . LYS A 1 81 ? -9.121 0.484 17.799 1.00 80.62 81 LYS A N 1
ATOM 655 C CA . LYS A 1 81 ? -8.877 -0.040 19.146 1.00 80.62 81 LYS A CA 1
ATOM 656 C C . LYS A 1 81 ? -9.374 0.928 20.223 1.00 80.62 81 LYS A C 1
ATOM 658 O O . LYS A 1 81 ? -10.113 0.509 21.105 1.00 80.62 81 LYS A O 1
ATOM 663 N N . VAL A 1 82 ? -9.043 2.216 20.100 1.00 80.56 82 VAL A N 1
ATOM 664 C CA . VAL A 1 82 ? -9.500 3.256 21.040 1.00 80.56 82 VAL A CA 1
ATOM 665 C C . VAL A 1 82 ? -11.027 3.348 21.075 1.00 80.56 82 VAL A C 1
ATOM 667 O O . VAL A 1 82 ? -11.606 3.399 22.157 1.00 80.56 82 VAL A O 1
ATOM 670 N N . ASN A 1 83 ? -11.688 3.319 19.914 1.00 79.44 83 ASN A N 1
ATOM 671 C CA . ASN A 1 83 ? -13.151 3.358 19.858 1.00 79.44 83 ASN A CA 1
ATOM 672 C C . ASN A 1 83 ? -13.790 2.130 20.519 1.00 79.44 83 ASN A C 1
ATOM 674 O O . ASN A 1 83 ? -14.737 2.275 21.284 1.00 79.44 83 ASN A O 1
ATOM 678 N N . TYR A 1 84 ? -13.248 0.934 20.281 1.00 80.69 84 TYR A N 1
ATOM 679 C CA . TYR A 1 84 ? -13.756 -0.288 20.902 1.00 80.69 84 TYR A CA 1
ATOM 680 C C . TYR A 1 84 ? -13.613 -0.267 22.432 1.00 80.69 84 TYR A C 1
ATOM 682 O O . TYR A 1 84 ? -14.552 -0.610 23.152 1.00 80.69 84 TYR A O 1
ATOM 690 N N . ASP A 1 85 ? -12.464 0.190 22.936 1.00 85.38 85 ASP A N 1
ATOM 691 C CA . ASP A 1 85 ? -12.236 0.339 24.376 1.00 85.38 85 ASP A CA 1
ATOM 692 C C . ASP A 1 85 ? -13.206 1.369 24.988 1.00 85.38 85 ASP A C 1
ATOM 694 O O . ASP A 1 85 ? -13.754 1.144 26.071 1.00 85.38 85 ASP A O 1
ATOM 698 N N . PHE A 1 86 ? -13.481 2.466 24.274 1.00 90.50 86 PHE A N 1
ATOM 699 C CA . PHE A 1 86 ? -14.468 3.469 24.679 1.00 90.50 86 PHE A CA 1
ATOM 700 C C . PHE A 1 86 ? -15.893 2.900 24.736 1.00 90.50 86 PHE A C 1
ATOM 702 O O . PHE A 1 86 ? -16.594 3.113 25.727 1.00 90.50 86 PHE A O 1
ATOM 709 N N . ASP A 1 87 ? -16.312 2.134 23.727 1.00 90.06 87 ASP A N 1
ATOM 710 C CA . ASP A 1 87 ? -17.642 1.517 23.683 1.00 90.06 87 ASP A CA 1
ATOM 711 C C . ASP A 1 87 ? -17.842 0.506 24.825 1.00 90.06 87 ASP A C 1
ATOM 713 O O . ASP A 1 87 ? -18.896 0.493 25.468 1.00 90.06 87 ASP A O 1
ATOM 717 N N . ILE A 1 88 ? -16.813 -0.290 25.151 1.00 92.75 88 ILE A N 1
ATOM 718 C CA . ILE A 1 88 ? -16.842 -1.195 26.313 1.00 92.75 88 ILE A CA 1
ATOM 719 C C . ILE A 1 88 ? -17.011 -0.409 27.612 1.00 92.75 88 ILE A C 1
ATOM 721 O O . ILE A 1 88 ? -17.809 -0.795 28.470 1.00 92.75 88 ILE A O 1
ATOM 725 N N . LEU A 1 89 ? -16.243 0.667 27.792 1.00 94.12 89 LEU A N 1
ATOM 726 C CA . LEU A 1 89 ? -16.329 1.490 28.997 1.00 94.12 89 LEU A CA 1
ATOM 727 C C . LEU A 1 89 ? -17.711 2.129 29.125 1.00 94.12 89 LEU A C 1
ATOM 729 O O . LEU A 1 89 ? -18.301 2.081 30.202 1.00 94.12 89 LEU A O 1
ATOM 733 N N . LYS A 1 90 ? -18.263 2.643 28.024 1.00 95.19 90 LYS A N 1
ATOM 734 C CA . LYS A 1 90 ? -19.611 3.213 27.987 1.00 95.19 90 LYS A CA 1
ATOM 735 C C . LYS A 1 90 ? -20.678 2.182 28.361 1.00 95.19 90 LYS A C 1
ATOM 737 O O . LYS A 1 90 ? -21.568 2.489 29.149 1.00 95.19 90 LYS A O 1
ATOM 742 N N . PHE A 1 91 ? -20.563 0.950 27.861 1.00 94.94 91 PHE A N 1
ATOM 743 C CA . PHE A 1 91 ? -21.460 -0.142 28.244 1.00 94.94 91 PHE A CA 1
ATOM 744 C C . PHE A 1 91 ? -21.361 -0.479 29.740 1.00 94.94 91 PHE A C 1
ATOM 746 O O . PHE A 1 91 ? -22.380 -0.653 30.404 1.00 94.94 91 PHE A O 1
ATOM 753 N N . LYS A 1 92 ? -20.143 -0.531 30.295 1.00 95.50 92 LYS A N 1
ATOM 754 C CA . LYS A 1 92 ? -19.937 -0.769 31.733 1.00 95.50 92 LYS A CA 1
ATOM 755 C C . LYS A 1 92 ? -20.537 0.342 32.593 1.00 95.50 92 LYS A C 1
ATOM 757 O O . LYS A 1 92 ? -21.174 0.029 33.591 1.00 95.50 92 LYS A O 1
ATOM 762 N N . ILE A 1 93 ? -20.360 1.606 32.203 1.00 96.50 93 ILE A N 1
ATOM 763 C CA . ILE A 1 93 ? -20.965 2.755 32.894 1.00 96.50 93 ILE A CA 1
ATOM 764 C C . ILE A 1 93 ? -22.488 2.621 32.891 1.00 96.50 93 ILE A C 1
ATOM 766 O O . ILE A 1 93 ? -23.090 2.648 33.957 1.00 96.50 93 ILE A O 1
ATOM 770 N N . SER A 1 94 ? -23.088 2.357 31.727 1.00 97.06 94 SER A N 1
ATOM 771 C CA . SER A 1 94 ? -24.538 2.171 31.603 1.00 97.06 94 SER A CA 1
ATOM 772 C C . SER A 1 94 ? -25.071 1.051 32.502 1.00 97.06 94 SER A C 1
ATOM 774 O O . SER A 1 94 ? -26.146 1.195 33.074 1.00 97.06 94 SER A O 1
ATOM 776 N N . LYS A 1 95 ? -24.324 -0.047 32.678 1.00 97.06 95 LYS A N 1
ATOM 777 C CA . LYS A 1 95 ? -24.714 -1.125 33.601 1.00 97.06 95 LYS A CA 1
ATOM 778 C C . LYS A 1 95 ? -24.684 -0.694 35.065 1.00 97.06 95 LYS A C 1
ATOM 780 O O . LYS A 1 95 ? -25.589 -1.039 35.815 1.00 97.06 95 LYS A O 1
ATOM 785 N N . VAL A 1 96 ? -23.669 0.068 35.463 1.00 97.12 96 VAL A N 1
ATOM 786 C CA . VAL A 1 96 ? -23.583 0.605 36.828 1.00 97.12 96 VAL A CA 1
ATOM 787 C C . VAL A 1 96 ? -24.693 1.626 37.081 1.00 97.12 96 VAL A C 1
ATOM 789 O O . VAL A 1 96 ? -25.276 1.628 38.159 1.00 97.12 96 VAL A O 1
ATOM 792 N N . GLU A 1 97 ? -25.018 2.466 36.099 1.00 97.31 97 GLU A N 1
ATOM 793 C CA . GLU A 1 97 ? -26.137 3.413 36.183 1.00 97.31 97 GLU A CA 1
ATOM 794 C C . GLU A 1 97 ? -27.482 2.685 36.350 1.00 97.31 97 GLU A C 1
ATOM 796 O O . GLU A 1 97 ? -28.262 3.048 37.228 1.00 97.31 97 GLU A O 1
ATOM 801 N N . GLU A 1 98 ? -27.719 1.601 35.600 1.00 97.12 98 GLU A N 1
ATOM 802 C CA . GLU A 1 98 ? -28.904 0.744 35.773 1.00 97.12 98 GLU A CA 1
ATOM 803 C C . GLU A 1 98 ? -28.996 0.149 37.190 1.00 97.12 98 GLU A C 1
ATOM 805 O O . GLU A 1 98 ? -30.077 0.121 37.785 1.00 97.12 98 GLU A O 1
ATOM 810 N N . ASP A 1 99 ? -27.873 -0.313 37.747 1.00 96.88 99 ASP A N 1
ATOM 811 C CA . ASP A 1 99 ? -27.830 -0.850 39.109 1.00 96.88 99 ASP A CA 1
ATOM 812 C C . ASP A 1 99 ? -28.111 0.241 40.151 1.00 96.88 99 ASP A C 1
ATOM 814 O O . ASP A 1 99 ? -28.879 0.015 41.088 1.00 96.88 99 ASP A O 1
ATOM 818 N N . ILE A 1 100 ? -27.544 1.441 39.980 1.00 97.12 100 ILE A N 1
ATOM 819 C CA . ILE A 1 100 ? -27.824 2.597 40.843 1.00 97.12 100 ILE A CA 1
ATOM 820 C C . ILE A 1 100 ? -29.322 2.910 40.835 1.00 97.12 100 ILE A C 1
ATOM 822 O O . ILE A 1 100 ? -29.924 3.020 41.904 1.00 97.12 100 ILE A O 1
ATOM 826 N N . ASP A 1 101 ? -29.938 2.995 39.656 1.00 97.31 101 ASP A N 1
ATOM 827 C CA . ASP A 1 101 ? -31.370 3.267 39.524 1.00 97.31 101 ASP A CA 1
ATOM 828 C C . ASP A 1 101 ? -32.219 2.180 40.187 1.00 97.31 101 ASP A C 1
ATOM 830 O O . ASP A 1 101 ? -33.219 2.478 40.848 1.00 97.31 101 ASP A O 1
ATOM 834 N N . LYS A 1 102 ? -31.809 0.913 40.064 1.00 96.94 102 LYS A N 1
ATOM 835 C CA . LYS A 1 102 ? -32.462 -0.211 40.739 1.00 96.94 102 LYS A CA 1
ATOM 836 C C . LYS A 1 102 ? -32.393 -0.075 42.262 1.00 96.94 102 LYS A C 1
ATOM 838 O O . LYS A 1 102 ? -33.421 -0.218 42.921 1.00 96.94 102 LYS A O 1
ATOM 843 N N . TYR A 1 103 ? -31.222 0.222 42.827 1.00 95.88 103 TYR A N 1
ATOM 844 C CA . TYR A 1 103 ? -31.076 0.408 44.275 1.00 95.88 103 TYR A CA 1
ATOM 845 C C . TYR A 1 103 ? -31.819 1.649 44.778 1.00 95.88 103 TYR A C 1
ATOM 847 O O . TYR A 1 103 ? -32.399 1.616 45.862 1.00 95.88 103 TYR A O 1
ATOM 855 N N . ILE A 1 104 ? -31.854 2.731 43.994 1.00 95.94 104 ILE A N 1
ATOM 856 C CA . ILE A 1 104 ? -32.648 3.925 44.312 1.00 95.94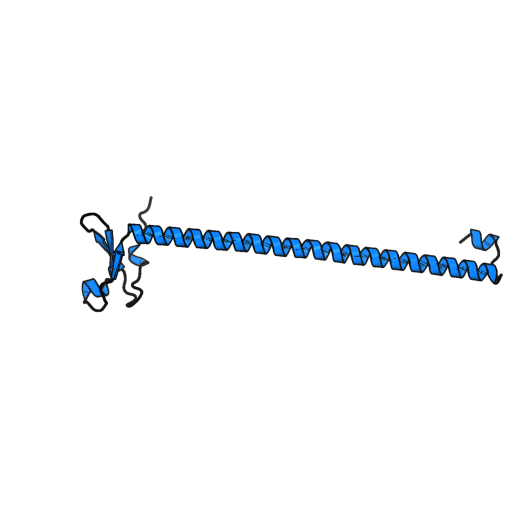 104 ILE A CA 1
ATOM 857 C C . ILE A 1 104 ? -34.137 3.581 44.384 1.00 95.94 104 ILE A C 1
ATOM 859 O O . ILE A 1 104 ? -34.795 4.013 45.330 1.00 95.94 104 ILE A O 1
ATOM 863 N N . LYS A 1 105 ? -34.659 2.808 43.422 1.00 96.12 105 LYS A N 1
ATOM 864 C CA . LYS A 1 105 ? -36.057 2.352 43.428 1.00 96.12 105 LYS A CA 1
ATOM 865 C C . LYS A 1 105 ? -36.364 1.501 44.651 1.00 96.12 105 LYS A C 1
ATOM 867 O O . LYS A 1 105 ? -37.253 1.871 45.405 1.00 96.12 105 LYS A O 1
ATOM 872 N N . LEU A 1 106 ? -35.566 0.463 44.905 1.00 94.06 106 LEU A N 1
ATOM 873 C CA . LEU A 1 106 ? -35.765 -0.425 46.054 1.00 94.06 106 LEU A CA 1
ATOM 874 C C . LEU A 1 106 ? -35.753 0.350 47.381 1.00 94.06 106 LEU A C 1
ATOM 876 O O . LEU A 1 106 ? -36.611 0.165 48.234 1.00 94.06 106 LEU A O 1
ATOM 880 N N . ARG A 1 107 ? -34.811 1.288 47.536 1.00 93.50 107 ARG A N 1
ATOM 881 C CA . ARG A 1 107 ? -34.750 2.167 48.710 1.00 93.50 107 ARG A CA 1
ATOM 882 C C . ARG A 1 107 ? -36.010 3.023 48.856 1.00 93.50 107 ARG A C 1
ATOM 884 O O . ARG A 1 107 ? -36.426 3.299 49.976 1.00 93.50 107 ARG A O 1
ATOM 891 N N . ASN A 1 108 ? -36.556 3.532 47.754 1.00 93.81 108 ASN A N 1
ATOM 892 C CA . ASN A 1 108 ? -37.759 4.359 47.799 1.00 93.81 108 ASN A CA 1
ATOM 893 C C . ASN A 1 108 ? -38.994 3.515 48.142 1.00 93.81 108 ASN A C 1
ATOM 895 O O . ASN A 1 108 ? -39.764 3.952 48.984 1.00 93.81 108 ASN A O 1
ATOM 899 N N . GLU A 1 109 ? -39.116 2.309 47.584 1.00 92.25 109 GLU A N 1
ATOM 900 C CA . GLU A 1 109 ? -40.188 1.351 47.901 1.00 92.25 109 GLU A CA 1
ATOM 901 C C . GLU A 1 109 ? -40.195 1.002 49.400 1.00 92.25 109 GLU A C 1
ATOM 903 O O . GLU A 1 109 ? -41.203 1.185 50.071 1.00 92.25 109 GLU A O 1
ATOM 908 N N . ILE A 1 110 ? -39.040 0.642 49.974 1.00 91.25 110 ILE A N 1
ATOM 909 C CA . ILE A 1 110 ? -38.928 0.330 51.413 1.00 91.25 110 ILE A CA 1
ATOM 910 C C . ILE A 1 110 ? -39.292 1.547 52.288 1.00 91.25 110 ILE A C 1
ATOM 912 O O . ILE A 1 110 ? -39.895 1.414 53.354 1.00 91.25 110 ILE A O 1
ATOM 916 N N . LYS A 1 111 ? -38.933 2.762 51.852 1.00 91.00 111 LYS A N 1
ATOM 917 C CA . LYS A 1 111 ? -39.329 3.992 52.555 1.00 91.00 111 LYS A CA 1
ATOM 918 C C . LYS A 1 111 ? -40.830 4.240 52.478 1.00 91.00 111 LYS A C 1
ATOM 920 O O . LYS A 1 111 ? -41.396 4.657 53.484 1.00 91.00 111 LYS A O 1
ATOM 925 N N . GLU A 1 112 ? -41.437 4.014 51.315 1.00 92.75 112 GLU A N 1
ATOM 926 C CA . GLU A 1 112 ? -42.881 4.129 51.104 1.00 92.75 112 GLU A CA 1
ATOM 927 C C . GLU A 1 112 ? -43.632 3.158 52.023 1.00 92.75 112 GLU A C 1
ATOM 929 O O . GLU A 1 112 ? -44.481 3.612 52.793 1.00 92.75 112 GLU A O 1
ATOM 934 N N . ASP A 1 113 ? -43.217 1.889 52.068 1.00 92.06 113 ASP A N 1
ATOM 935 C CA . ASP A 1 113 ? -43.791 0.859 52.945 1.00 92.06 113 ASP A CA 1
ATOM 936 C C . ASP A 1 113 ? -43.750 1.259 54.430 1.00 92.06 113 ASP A C 1
ATOM 938 O O . ASP A 1 113 ? -44.722 1.051 55.165 1.00 92.06 113 ASP A O 1
ATOM 942 N N . LEU A 1 114 ? -42.656 1.885 54.885 1.00 89.62 114 LEU A N 1
ATOM 943 C CA . LEU A 1 114 ? -42.547 2.406 56.252 1.00 89.62 114 LEU A CA 1
ATOM 944 C C . LEU A 1 114 ? -43.521 3.570 56.496 1.00 89.62 114 LEU A C 1
ATOM 946 O O . LEU A 1 114 ? -44.202 3.605 57.524 1.00 89.62 114 LEU A O 1
ATOM 950 N N . THR A 1 115 ? -43.620 4.528 55.566 1.00 90.94 115 THR A N 1
ATOM 951 C CA . THR A 1 115 ? -44.580 5.645 55.677 1.00 90.94 115 THR A CA 1
ATOM 952 C C . THR A 1 115 ? -46.032 5.180 55.673 1.00 90.94 115 THR A C 1
ATOM 954 O O . THR A 1 115 ? -46.850 5.735 56.411 1.00 90.94 115 THR A O 1
ATOM 957 N N . GLU A 1 116 ? -46.354 4.158 54.882 1.00 93.12 116 GLU A N 1
ATOM 958 C CA . GLU A 1 116 ? -47.691 3.563 54.798 1.00 93.12 116 GLU A CA 1
ATOM 959 C C . GLU A 1 116 ? -47.978 2.591 55.958 1.00 93.12 116 GLU A C 1
ATOM 961 O O . GLU A 1 116 ? -49.114 2.145 56.126 1.00 93.12 116 GLU A O 1
ATOM 966 N N . LYS A 1 117 ? -46.984 2.361 56.833 1.00 87.81 117 LYS A N 1
ATOM 967 C CA . LYS A 1 117 ? -47.024 1.463 58.000 1.00 87.81 117 LYS A CA 1
ATOM 968 C C . LYS A 1 117 ? -47.264 -0.002 57.633 1.00 87.81 117 LYS A C 1
ATOM 970 O O . LYS A 1 117 ? -47.817 -0.753 58.438 1.00 87.81 117 LYS A O 1
ATOM 975 N N . PHE A 1 118 ? -46.850 -0.405 56.434 1.00 88.88 118 PHE A N 1
ATOM 976 C CA . PHE A 1 118 ? -46.794 -1.813 56.048 1.00 88.88 118 PHE A CA 1
ATOM 977 C C . PHE A 1 118 ? -45.652 -2.552 56.747 1.00 88.88 118 PHE A C 1
ATOM 979 O O . PHE A 1 118 ? -45.794 -3.742 57.020 1.00 88.88 118 PHE A O 1
ATOM 986 N N . ILE A 1 119 ? -44.572 -1.841 57.084 1.00 88.31 119 ILE A N 1
ATOM 987 C CA . ILE A 1 119 ? -43.454 -2.342 57.891 1.00 88.31 119 ILE A CA 1
ATOM 988 C C . ILE A 1 119 ? -43.228 -1.466 59.126 1.00 88.31 119 ILE A C 1
ATOM 990 O O . ILE A 1 119 ? -43.610 -0.292 59.167 1.00 88.31 119 ILE A O 1
ATOM 994 N N . THR A 1 120 ? -42.605 -2.044 60.146 1.00 84.75 120 THR A N 1
ATOM 995 C CA . THR A 1 120 ? -42.177 -1.347 61.362 1.00 84.75 120 THR A CA 1
ATOM 996 C C . THR A 1 120 ? -40.800 -0.703 61.194 1.00 84.75 120 THR A C 1
ATOM 998 O O . THR A 1 120 ? -40.043 -1.011 60.276 1.00 84.75 120 THR A O 1
ATOM 1001 N N . GLU A 1 121 ? -40.456 0.215 62.101 1.00 84.88 121 GLU A N 1
ATOM 1002 C CA . GLU A 1 121 ? -39.147 0.876 62.089 1.00 84.88 121 GLU A CA 1
ATOM 1003 C C . GLU A 1 121 ? -38.007 -0.123 62.348 1.00 84.88 121 GLU A C 1
ATOM 1005 O O . GLU A 1 121 ? -36.945 0.001 61.753 1.00 84.88 121 GLU A O 1
ATOM 1010 N N . GLU A 1 122 ? -38.246 -1.145 63.175 1.00 85.81 122 GLU A N 1
ATOM 1011 C CA . GLU A 1 122 ? -37.298 -2.238 63.427 1.00 85.81 122 GLU A CA 1
ATOM 1012 C C . GLU A 1 122 ? -37.050 -3.066 62.156 1.00 85.81 122 GLU A C 1
ATOM 1014 O O . GLU A 1 122 ? -35.895 -3.253 61.780 1.00 85.81 122 GLU A O 1
ATOM 1019 N N . GLU A 1 123 ? -38.108 -3.461 61.437 1.00 85.00 123 GLU A N 1
ATOM 1020 C CA . GLU A 1 123 ? -37.995 -4.187 60.161 1.00 85.00 123 GLU A CA 1
ATOM 1021 C C . GLU A 1 123 ? -37.285 -3.356 59.080 1.00 85.00 123 GLU A C 1
ATOM 1023 O O . GLU A 1 123 ? -36.502 -3.903 58.310 1.00 85.00 123 GLU A O 1
ATOM 1028 N N . TYR A 1 124 ? -37.486 -2.034 59.038 1.00 86.25 124 TYR A N 1
ATOM 1029 C CA . TYR A 1 124 ? -36.791 -1.145 58.095 1.00 86.25 124 TYR A CA 1
ATOM 1030 C C . TYR A 1 124 ? -35.262 -1.166 58.266 1.00 86.25 124 TYR A C 1
ATOM 1032 O O . TYR A 1 124 ? -34.539 -1.047 57.279 1.00 86.25 124 TYR A O 1
ATOM 1040 N N . TRP A 1 125 ? -34.757 -1.309 59.497 1.00 84.69 125 TRP A N 1
ATOM 1041 C CA . TRP A 1 125 ? -33.314 -1.356 59.773 1.00 84.69 125 TRP A CA 1
ATOM 1042 C C . TRP A 1 125 ? -32.682 -2.735 59.539 1.00 84.69 125 TRP A C 1
ATOM 1044 O O . TRP A 1 125 ? -31.454 -2.837 59.541 1.00 84.69 125 TRP A O 1
ATOM 1054 N N . GLU A 1 126 ? -33.490 -3.782 59.351 1.00 84.50 126 GLU A N 1
ATOM 1055 C CA . GLU A 1 126 ? -33.016 -5.138 59.044 1.00 84.50 126 GLU A CA 1
ATOM 1056 C C . GLU A 1 126 ? -32.816 -5.397 57.536 1.00 84.50 126 GLU A C 1
ATOM 1058 O O . GLU A 1 126 ? -32.127 -6.358 57.181 1.00 84.50 126 GLU A O 1
ATOM 1063 N N . TYR A 1 127 ? -33.373 -4.546 56.662 1.00 72.94 127 TYR A N 1
ATOM 1064 C CA . TYR A 1 127 ? -33.187 -4.575 55.200 1.00 72.94 127 TYR A CA 1
ATOM 1065 C C . TYR A 1 127 ? -31.904 -3.865 54.739 1.00 72.94 127 TYR A C 1
ATOM 1067 O O . TYR A 1 127 ? -31.255 -4.398 53.805 1.00 72.94 127 TYR A O 1
#

Radius of gyration: 39.97 Å; chains: 1; bounding box: 80×19×104 Å

Foldseek 3Di:
DDDPPCQPPDADPPPRATFDWDDDPPFIKTWGPCCVPPNPDDTDIDTPVVVVVVVVVVVVVVVVVVVVVVVVVVVVVVVVVVVVVVVVVVVVVVVVVVVVVVVVVVLVVLVVCVVVVVDDPVVSVVD

Organism: NCBI:txid408170

InterPro domains:
  IPR025827 Recombinase zinc beta ribbon domain [PF13408] (7-57)

pLDDT: mean 89.17, std 12.37, range [35.22, 97.31]